Protein AF-A0A945G304-F1 (afdb_monomer_lite)

Foldseek 3Di:
DDKDKDWDWDDPDPFKIKIKIKIKQADPDDQFPDDDPDGPRDSIDIDIDIDMGGHD

Sequence (56 aa):
MKIQDLLLKYNVVRNTDLWIKLSETIYDDRDVIKSGWDEIEGNKLTELKIQLRYKF

Secondary structure (DSSP, 8-state):
-EEEEEEEEEEEETTEEEEEEEEEEE-SS-S-S--SS-----SEEEEEEEEEEE--

Radius of gyration: 16.12 Å; chains: 1; bounding box: 40×15×42 Å

pLDDT: mean 72.09, std 17.74, range [37.88, 93.06]

Structure (mmCIF, N/CA/C/O backbone):
data_AF-A0A945G304-F1
#
_entry.id   AF-A0A945G304-F1
#
loop_
_atom_site.group_PDB
_atom_site.id
_atom_site.type_symbol
_atom_site.label_atom_id
_atom_site.label_alt_id
_atom_site.label_comp_id
_atom_site.label_asym_id
_atom_site.label_entity_id
_atom_site.label_seq_id
_atom_site.pdbx_PDB_ins_code
_atom_site.Cartn_x
_atom_site.Cartn_y
_atom_site.Cartn_z
_atom_site.occupancy
_atom_site.B_iso_or_equiv
_atom_site.auth_seq_id
_atom_site.auth_comp_id
_atom_site.auth_asym_id
_atom_site.auth_atom_id
_atom_site.pdbx_PDB_model_num
ATOM 1 N N . MET A 1 1 ? 6.378 -1.860 -24.016 1.00 56.97 1 MET A N 1
ATOM 2 C CA . MET A 1 1 ? 6.472 -1.593 -22.561 1.00 56.97 1 MET A CA 1
ATOM 3 C C . MET A 1 1 ? 5.120 -1.888 -21.941 1.00 56.97 1 MET A C 1
ATOM 5 O O . MET A 1 1 ? 4.166 -1.180 -22.246 1.00 56.97 1 MET A O 1
ATOM 9 N N . LYS A 1 2 ? 5.008 -2.959 -21.150 1.00 62.03 2 LYS A N 1
ATOM 10 C CA . LYS A 1 2 ? 3.750 -3.331 -20.496 1.00 62.03 2 LYS A CA 1
ATOM 11 C C . LYS A 1 2 ? 3.957 -3.259 -18.990 1.00 62.03 2 LYS A C 1
ATOM 13 O O . LYS A 1 2 ? 4.801 -3.961 -18.443 1.00 62.03 2 LYS A O 1
ATOM 18 N N . ILE A 1 3 ? 3.216 -2.357 -18.357 1.00 66.25 3 ILE A N 1
ATOM 19 C CA . ILE A 1 3 ? 3.240 -2.153 -16.910 1.00 66.25 3 ILE A CA 1
ATOM 20 C C . ILE A 1 3 ? 2.016 -2.876 -16.360 1.00 66.25 3 ILE A C 1
ATOM 22 O O . ILE A 1 3 ? 0.893 -2.607 -16.792 1.00 66.25 3 ILE A O 1
ATOM 26 N N . GLN A 1 4 ? 2.239 -3.836 -15.470 1.00 74.50 4 GLN A N 1
ATOM 27 C CA . GLN A 1 4 ? 1.179 -4.535 -14.758 1.00 74.50 4 GLN A CA 1
ATOM 28 C C . GLN A 1 4 ? 1.242 -4.137 -13.290 1.00 74.50 4 GLN A C 1
ATOM 30 O O . GLN A 1 4 ? 2.217 -4.411 -12.595 1.00 74.50 4 GLN A O 1
ATOM 35 N N . ASP A 1 5 ? 0.190 -3.478 -12.819 1.00 80.94 5 ASP A N 1
ATOM 36 C CA . ASP A 1 5 ? 0.033 -3.124 -11.416 1.00 80.94 5 ASP A CA 1
ATOM 37 C C . ASP A 1 5 ? -1.013 -4.040 -10.780 1.00 80.94 5 ASP A C 1
ATOM 39 O O . ASP A 1 5 ? -2.194 -3.991 -11.123 1.00 80.94 5 ASP A O 1
ATOM 43 N N . LEU A 1 6 ? -0.589 -4.848 -9.814 1.00 85.44 6 LEU A N 1
ATOM 44 C CA . LEU A 1 6 ? -1.467 -5.632 -8.961 1.00 85.44 6 LEU A CA 1
ATOM 45 C C . LEU A 1 6 ? -1.543 -4.971 -7.584 1.00 85.44 6 LEU A C 1
ATOM 47 O O . LEU A 1 6 ? -0.567 -4.933 -6.839 1.00 85.44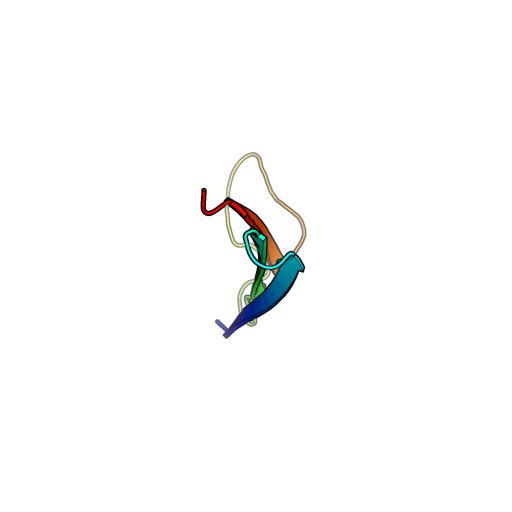 6 LEU A O 1
ATOM 51 N N . LEU A 1 7 ? -2.718 -4.453 -7.232 1.00 88.88 7 LEU A N 1
ATOM 52 C CA . LEU A 1 7 ? -2.993 -3.924 -5.899 1.00 88.88 7 LEU A CA 1
ATOM 53 C C . LEU A 1 7 ? -3.855 -4.920 -5.123 1.00 88.88 7 LEU A C 1
ATOM 55 O O . LEU A 1 7 ? -5.028 -5.118 -5.433 1.00 88.88 7 LEU A O 1
ATOM 59 N N . LEU A 1 8 ? -3.287 -5.497 -4.074 1.00 88.75 8 LEU A N 1
ATOM 60 C CA . LEU A 1 8 ? -4.007 -6.255 -3.069 1.00 88.75 8 LEU A CA 1
ATOM 61 C C . LEU A 1 8 ? -4.364 -5.329 -1.907 1.00 88.75 8 LEU A C 1
ATOM 63 O O . LEU A 1 8 ? -3.490 -4.737 -1.276 1.00 88.75 8 LEU A O 1
ATOM 67 N N . LYS A 1 9 ? -5.651 -5.221 -1.591 1.00 90.44 9 LYS A N 1
ATOM 68 C CA . LYS A 1 9 ? -6.118 -4.534 -0.388 1.00 90.44 9 LYS A CA 1
ATOM 69 C C . LYS A 1 9 ? -6.804 -5.542 0.520 1.00 90.44 9 LYS A C 1
ATOM 71 O O . LYS A 1 9 ? -7.796 -6.150 0.132 1.00 90.44 9 LYS A O 1
ATOM 76 N N . TYR A 1 10 ? -6.304 -5.673 1.740 1.00 89.06 10 TYR A N 1
ATOM 77 C CA . TYR A 1 10 ? -6.846 -6.554 2.760 1.00 89.06 10 TYR A CA 1
ATOM 78 C C . TYR A 1 10 ? -7.219 -5.756 4.010 1.00 89.06 10 TYR A C 1
ATOM 80 O O . TYR A 1 10 ? -6.462 -4.902 4.461 1.00 89.06 10 TYR A O 1
ATOM 88 N N . ASN A 1 11 ? -8.395 -6.014 4.579 1.00 89.75 11 ASN A N 1
ATOM 89 C CA . ASN A 1 11 ? -8.808 -5.399 5.841 1.00 89.75 11 ASN A CA 1
ATOM 90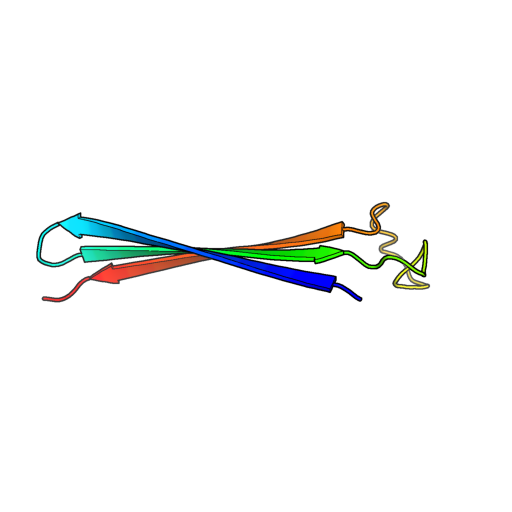 C C . ASN A 1 11 ? -8.501 -6.404 6.948 1.00 89.75 11 ASN A C 1
ATOM 92 O O . ASN A 1 11 ? -9.173 -7.426 7.047 1.00 89.75 11 ASN A O 1
ATOM 96 N N . VAL A 1 12 ? -7.455 -6.140 7.732 1.00 84.94 12 VAL A N 1
ATOM 97 C CA . VAL A 1 12 ? -7.013 -7.064 8.788 1.00 84.94 12 VAL A CA 1
ATOM 98 C C . VAL A 1 12 ? -7.959 -6.970 9.984 1.00 84.94 12 VAL A C 1
ATOM 100 O O . VAL A 1 12 ? -8.418 -7.985 10.495 1.00 84.94 12 VAL A O 1
ATOM 103 N N . VAL A 1 13 ? -8.295 -5.747 10.400 1.00 86.81 13 VAL A N 1
ATOM 104 C CA . VAL A 1 13 ? -9.287 -5.465 11.448 1.00 86.81 13 VAL A CA 1
ATOM 105 C C . VAL A 1 13 ? -10.107 -4.230 11.073 1.00 86.81 13 VAL A C 1
ATOM 107 O O . VAL A 1 13 ? -9.747 -3.500 10.151 1.00 86.81 13 VAL A O 1
ATOM 110 N N . ARG A 1 14 ? -11.193 -3.952 11.811 1.00 84.06 14 ARG A N 1
ATOM 111 C CA . ARG A 1 14 ? -12.091 -2.792 11.594 1.00 84.06 14 ARG A CA 1
ATOM 112 C C . ARG A 1 14 ? -11.358 -1.443 11.476 1.00 84.06 14 ARG A C 1
ATOM 114 O O . ARG A 1 14 ? -11.859 -0.527 10.833 1.00 84.06 14 ARG A O 1
ATOM 121 N N . ASN A 1 15 ? -10.172 -1.358 12.071 1.00 86.94 15 ASN A N 1
ATOM 122 C CA . ASN A 1 15 ? -9.334 -0.170 12.189 1.00 86.94 15 ASN A CA 1
ATOM 123 C C . ASN A 1 15 ? -7.999 -0.304 11.440 1.00 86.94 15 ASN A C 1
ATOM 125 O O . ASN A 1 15 ? -7.111 0.525 11.619 1.00 86.94 15 ASN A O 1
ATOM 129 N N . THR A 1 16 ? -7.785 -1.358 10.650 1.00 90.19 16 THR A N 1
ATOM 130 C CA . THR A 1 16 ? -6.492 -1.588 9.993 1.00 90.19 16 THR A CA 1
ATOM 131 C C . THR A 1 16 ? -6.667 -2.121 8.583 1.00 90.19 16 THR A C 1
ATOM 133 O O . THR A 1 16 ? -7.124 -3.246 8.370 1.00 90.19 16 THR A O 1
ATOM 136 N N . ASP A 1 17 ? -6.229 -1.317 7.621 1.00 92.00 17 ASP A N 1
ATOM 137 C CA . ASP A 1 17 ? -6.106 -1.699 6.226 1.00 92.00 17 ASP A CA 1
ATOM 138 C C . ASP A 1 17 ? -4.642 -2.081 5.922 1.00 92.00 17 ASP A C 1
ATOM 140 O O . ASP A 1 17 ? -3.716 -1.330 6.231 1.00 92.00 17 ASP A O 1
ATOM 144 N N . LEU A 1 18 ? -4.427 -3.211 5.254 1.00 91.56 18 LEU A N 1
ATOM 145 C CA . LEU A 1 18 ? -3.146 -3.639 4.692 1.00 91.56 18 LEU A CA 1
ATOM 146 C C . LEU A 1 18 ? -3.222 -3.582 3.165 1.00 91.56 18 LEU A C 1
ATOM 148 O O . LEU A 1 18 ? -4.127 -4.145 2.554 1.00 91.56 18 LEU A O 1
ATOM 152 N N . TRP A 1 19 ? -2.308 -2.851 2.544 1.00 93.06 19 TRP A N 1
ATOM 153 C CA . TRP A 1 19 ? -2.254 -2.653 1.102 1.00 93.06 19 TRP A CA 1
ATOM 154 C C . TRP A 1 19 ? -0.914 -3.187 0.614 1.00 93.06 19 TRP A C 1
ATOM 156 O O . TRP A 1 19 ? 0.141 -2.793 1.101 1.00 93.06 19 TRP A O 1
ATOM 166 N N . ILE A 1 20 ? -0.952 -4.092 -0.348 1.00 91.25 20 ILE A N 1
ATOM 167 C CA . ILE A 1 20 ? 0.222 -4.680 -0.977 1.00 91.25 20 ILE A CA 1
ATOM 168 C C . ILE A 1 20 ? 0.104 -4.364 -2.458 1.00 91.25 20 ILE A C 1
ATOM 170 O O . ILE A 1 20 ? -0.825 -4.812 -3.118 1.00 91.25 20 ILE A O 1
ATOM 174 N N . LYS A 1 21 ? 1.020 -3.560 -2.983 1.00 89.69 21 LYS A N 1
ATOM 175 C CA . LYS A 1 21 ? 1.105 -3.246 -4.402 1.00 89.69 21 LYS A CA 1
ATOM 176 C C . LYS A 1 21 ? 2.324 -3.941 -4.993 1.00 89.69 21 LYS A C 1
ATOM 178 O O . LYS A 1 21 ? 3.441 -3.722 -4.540 1.00 89.69 21 LYS A O 1
ATOM 183 N N . LEU A 1 22 ? 2.091 -4.756 -6.005 1.00 84.38 22 LEU A N 1
ATOM 184 C CA . LEU A 1 22 ? 3.095 -5.387 -6.847 1.00 84.38 22 LEU A CA 1
ATOM 185 C C . LEU A 1 22 ? 3.037 -4.687 -8.202 1.00 84.38 22 LEU A C 1
ATOM 187 O O . LEU A 1 22 ? 2.028 -4.766 -8.896 1.00 84.38 22 LEU A O 1
ATOM 191 N N . SER A 1 23 ? 4.086 -3.957 -8.550 1.00 80.19 23 SER A N 1
ATOM 192 C CA . SER A 1 23 ? 4.222 -3.305 -9.849 1.00 80.19 23 SER A CA 1
ATOM 193 C C . SER A 1 23 ? 5.291 -4.055 -10.629 1.00 80.19 23 SER A C 1
ATOM 195 O O . SER A 1 23 ? 6.460 -4.048 -10.259 1.00 80.19 23 SER A O 1
ATOM 197 N N . GLU A 1 24 ? 4.887 -4.732 -11.692 1.00 74.25 24 GLU A N 1
ATOM 198 C CA . GLU A 1 24 ? 5.787 -5.466 -12.569 1.00 74.25 24 GLU A CA 1
ATOM 199 C C . GLU A 1 24 ? 5.888 -4.733 -13.904 1.00 74.25 24 GLU A C 1
ATOM 201 O O . GLU A 1 24 ? 4.895 -4.534 -14.6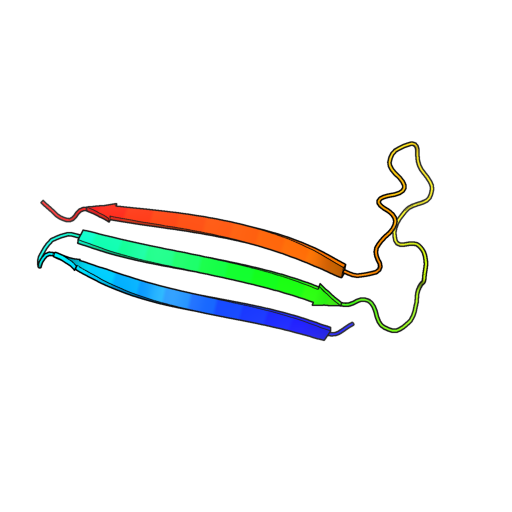09 1.00 74.25 24 GLU A O 1
ATOM 206 N N . THR A 1 25 ? 7.098 -4.306 -14.251 1.00 68.62 25 THR A N 1
ATOM 207 C CA . THR A 1 25 ? 7.373 -3.668 -15.537 1.00 68.62 25 THR A CA 1
ATOM 208 C C . THR A 1 25 ? 8.113 -4.654 -16.424 1.00 68.62 25 THR A C 1
ATOM 210 O O . THR A 1 25 ? 9.273 -4.976 -16.164 1.00 68.62 25 THR A O 1
ATOM 213 N N . ILE A 1 26 ? 7.427 -5.122 -17.471 1.00 63.03 26 ILE A N 1
ATOM 214 C CA . ILE A 1 26 ? 7.982 -6.028 -18.478 1.00 63.03 26 ILE A CA 1
ATOM 215 C C . ILE A 1 26 ? 8.385 -5.194 -19.697 1.00 63.03 26 ILE A C 1
ATOM 217 O O . ILE A 1 26 ? 7.553 -4.553 -20.364 1.00 63.03 26 ILE A O 1
ATOM 221 N N . TYR A 1 27 ? 9.683 -5.190 -19.983 1.00 60.53 27 TYR A N 1
ATOM 222 C CA . TYR A 1 27 ? 10.253 -4.555 -21.162 1.00 60.53 27 TYR A CA 1
ATOM 223 C C . TYR A 1 27 ? 10.377 -5.596 -22.277 1.00 60.53 27 TYR A C 1
ATOM 225 O O . TYR A 1 27 ? 11.313 -6.379 -22.317 1.00 60.53 27 TYR A O 1
ATOM 233 N N . ASP A 1 28 ? 9.385 -5.605 -23.165 1.00 51.78 28 ASP A N 1
ATOM 234 C CA . ASP A 1 28 ? 9.245 -6.589 -24.253 1.00 51.78 28 ASP A CA 1
ATOM 235 C C . ASP A 1 28 ? 10.291 -6.436 -25.379 1.00 51.78 28 ASP A C 1
ATOM 237 O O . ASP A 1 28 ? 10.488 -7.360 -26.153 1.00 51.78 28 ASP A O 1
ATOM 241 N N . ASP A 1 29 ? 10.977 -5.288 -25.474 1.00 48.12 29 ASP A N 1
ATOM 242 C CA . ASP A 1 29 ? 11.716 -4.907 -26.694 1.00 48.12 29 ASP A CA 1
ATOM 243 C C . ASP A 1 29 ? 13.184 -4.497 -26.465 1.00 48.12 29 ASP A C 1
ATOM 245 O O . ASP A 1 29 ? 13.854 -4.042 -27.388 1.00 48.12 29 ASP A O 1
ATOM 249 N N . ARG A 1 30 ? 13.718 -4.620 -25.240 1.00 47.78 30 ARG A N 1
ATOM 250 C CA . ARG A 1 30 ? 15.145 -4.370 -24.963 1.00 47.78 30 ARG A CA 1
ATOM 251 C C . ARG A 1 30 ? 15.647 -5.280 -23.851 1.00 47.78 30 ARG A C 1
ATOM 253 O O . ARG A 1 30 ? 15.218 -5.151 -22.709 1.00 47.78 30 ARG A O 1
ATOM 260 N N . ASP A 1 31 ? 16.591 -6.140 -24.216 1.00 52.69 31 ASP A N 1
ATOM 261 C CA . ASP A 1 31 ? 17.278 -7.108 -23.353 1.00 52.69 31 ASP A CA 1
ATOM 262 C C . ASP A 1 31 ? 18.162 -6.443 -22.274 1.00 52.69 31 ASP A C 1
ATOM 264 O O . ASP A 1 31 ? 18.575 -7.087 -21.321 1.00 52.69 31 ASP A O 1
ATOM 268 N N . VAL A 1 32 ? 18.409 -5.127 -22.359 1.00 48.03 32 VAL A N 1
ATOM 269 C CA . VAL A 1 32 ? 19.247 -4.393 -21.398 1.00 48.03 32 VAL A CA 1
ATOM 270 C C . VAL A 1 32 ? 18.675 -2.990 -21.163 1.00 48.03 32 VAL A C 1
ATOM 272 O O . VAL A 1 32 ? 18.580 -2.177 -22.085 1.00 48.03 32 VAL A O 1
ATOM 275 N N . ILE A 1 33 ? 18.268 -2.687 -19.924 1.00 54.47 33 ILE A N 1
ATOM 276 C CA . ILE A 1 33 ? 17.678 -1.384 -19.545 1.00 54.47 33 ILE A CA 1
ATOM 277 C C . ILE A 1 33 ? 18.745 -0.355 -19.121 1.00 54.47 33 ILE A C 1
ATOM 279 O O . ILE A 1 33 ? 18.456 0.842 -19.097 1.00 54.47 33 ILE A O 1
ATOM 283 N N . LYS A 1 34 ? 19.993 -0.757 -18.839 1.00 37.88 34 LYS A N 1
ATOM 284 C CA . LYS A 1 34 ? 21.070 0.171 -18.446 1.00 37.88 34 LYS A CA 1
ATOM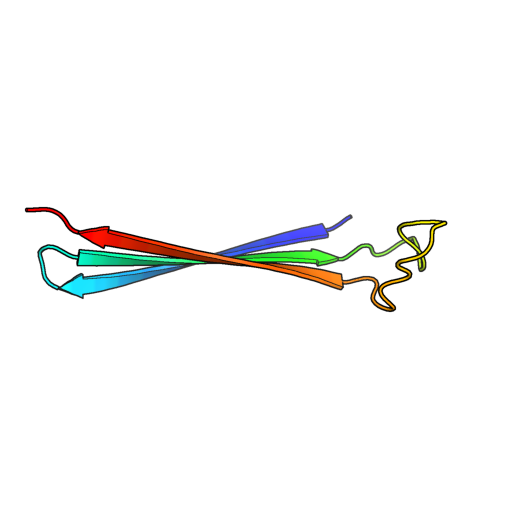 285 C C . LYS A 1 34 ? 22.458 -0.306 -18.880 1.00 37.88 34 LYS A C 1
ATOM 287 O O . LYS A 1 34 ? 22.846 -1.412 -18.545 1.00 37.88 34 LYS A O 1
ATOM 292 N N . SER A 1 35 ? 23.243 0.574 -19.508 1.00 42.88 35 SER A N 1
ATOM 293 C CA . SER A 1 35 ? 24.711 0.468 -19.509 1.00 42.88 35 SER A CA 1
ATOM 294 C C . SER A 1 35 ? 25.253 1.138 -18.242 1.00 42.88 35 SER A C 1
ATOM 296 O O . SER A 1 35 ? 25.145 2.356 -18.090 1.00 42.88 35 SER A O 1
ATOM 298 N N . GLY A 1 36 ? 25.794 0.341 -17.320 1.00 59.16 36 GLY A N 1
ATOM 299 C CA . GLY A 1 36 ? 26.381 0.765 -16.044 1.00 59.16 36 GLY A CA 1
ATOM 300 C C . GLY A 1 36 ? 26.747 -0.442 -15.165 1.00 59.16 36 GLY A C 1
ATOM 301 O O . GLY A 1 36 ? 26.552 -1.575 -15.573 1.00 59.16 36 GLY A O 1
ATOM 302 N N . TRP A 1 37 ? 27.252 -0.206 -13.951 1.00 40.59 37 TRP A N 1
ATOM 303 C CA . TRP A 1 37 ? 27.798 -1.222 -13.022 1.00 40.59 37 TRP A CA 1
ATOM 304 C C . TRP A 1 37 ? 26.775 -2.160 -12.347 1.00 40.59 37 TRP A C 1
ATOM 306 O O . TRP A 1 37 ? 27.144 -2.936 -11.473 1.00 40.59 37 TRP A O 1
ATOM 316 N N . ASP A 1 38 ? 25.506 -2.074 -12.736 1.00 45.19 38 ASP A N 1
ATOM 317 C CA . ASP A 1 38 ? 24.380 -2.786 -12.123 1.00 45.19 38 ASP A CA 1
ATOM 318 C C . ASP A 1 38 ? 23.497 -3.325 -13.262 1.00 45.19 38 ASP A C 1
ATOM 320 O O . ASP A 1 38 ? 22.371 -2.880 -13.503 1.00 45.19 38 ASP A O 1
ATOM 324 N N . GLU A 1 39 ? 24.082 -4.212 -14.071 1.00 43.69 39 GLU A N 1
ATOM 325 C CA . GLU A 1 39 ? 23.326 -5.060 -14.992 1.00 43.69 39 GLU A CA 1
ATOM 326 C C . GLU A 1 39 ? 22.520 -6.046 -14.147 1.00 43.69 39 GLU A C 1
ATOM 328 O O . GLU A 1 39 ? 22.981 -7.116 -13.759 1.00 43.69 39 GLU A O 1
ATOM 333 N N . ILE A 1 40 ? 21.299 -5.648 -13.804 1.00 51.00 40 ILE A N 1
ATOM 334 C CA . ILE A 1 40 ? 20.304 -6.582 -13.300 1.00 51.00 40 ILE A CA 1
ATOM 335 C C . ILE A 1 40 ? 19.859 -7.401 -14.516 1.00 51.00 40 ILE A C 1
ATOM 337 O O . ILE A 1 40 ? 19.071 -6.918 -15.330 1.00 51.00 40 ILE A O 1
ATOM 341 N N . GLU A 1 41 ? 20.406 -8.611 -14.665 1.00 44.66 41 GLU A N 1
ATOM 342 C CA . GLU A 1 41 ? 19.938 -9.612 -15.630 1.00 44.66 41 GLU A CA 1
ATOM 343 C C . GLU A 1 41 ? 18.449 -9.882 -15.380 1.00 44.66 41 GLU A C 1
ATOM 345 O O . GLU A 1 41 ? 18.053 -10.557 -14.428 1.00 44.66 41 GLU A O 1
ATOM 350 N N . GLY A 1 42 ? 17.600 -9.291 -16.214 1.00 50.12 42 GLY A N 1
ATOM 351 C CA . GLY A 1 42 ? 16.162 -9.446 -16.104 1.00 50.12 42 GLY A CA 1
ATOM 352 C C . GLY A 1 42 ? 15.423 -8.287 -16.744 1.00 50.12 42 GLY A C 1
ATOM 353 O O . GLY A 1 42 ? 15.302 -7.204 -16.179 1.00 50.12 42 GLY A O 1
ATOM 354 N N . ASN A 1 43 ? 14.794 -8.555 -17.882 1.00 54.47 43 ASN A N 1
ATOM 355 C CA . ASN A 1 43 ? 13.806 -7.702 -18.554 1.00 54.47 43 ASN A CA 1
ATOM 356 C C . ASN A 1 43 ? 12.542 -7.375 -17.712 1.00 54.47 43 ASN A C 1
ATOM 358 O O . ASN A 1 43 ? 11.564 -6.824 -18.230 1.00 54.47 43 ASN A O 1
ATOM 362 N N . LYS A 1 44 ? 12.543 -7.735 -16.424 1.00 59.59 44 LYS A N 1
ATOM 363 C CA . LYS A 1 44 ? 11.412 -7.722 -15.503 1.00 59.59 44 LYS A CA 1
ATOM 364 C C . LYS A 1 44 ? 11.793 -6.990 -14.219 1.00 59.59 44 LYS A C 1
ATOM 366 O O . LYS A 1 44 ? 12.354 -7.565 -13.288 1.00 59.59 44 LYS A O 1
ATOM 371 N N . LEU A 1 45 ? 11.437 -5.710 -14.151 1.00 70.12 45 LEU A N 1
ATOM 372 C CA . LEU A 1 45 ? 11.562 -4.925 -12.926 1.00 70.12 45 LEU A CA 1
ATOM 373 C C . LEU A 1 45 ? 10.329 -5.185 -12.055 1.00 70.12 45 LEU A C 1
ATOM 375 O O . LEU A 1 45 ? 9.221 -4.795 -12.421 1.00 70.12 45 LEU A O 1
ATOM 379 N N . THR A 1 46 ? 10.520 -5.854 -10.918 1.00 71.38 46 THR A N 1
ATOM 380 C CA . THR A 1 46 ? 9.443 -6.127 -9.955 1.00 71.38 46 THR A CA 1
ATOM 381 C C . THR A 1 46 ? 9.596 -5.210 -8.747 1.00 71.38 46 THR A C 1
ATOM 383 O O . THR A 1 46 ? 10.548 -5.333 -7.982 1.00 71.38 46 THR A O 1
ATOM 386 N N . GLU A 1 47 ? 8.654 -4.293 -8.557 1.00 80.31 47 GLU A N 1
ATOM 387 C CA . GLU A 1 47 ? 8.562 -3.433 -7.381 1.00 80.31 47 GLU A CA 1
ATOM 388 C C . GLU A 1 47 ? 7.469 -3.945 -6.434 1.00 80.31 47 GLU A C 1
ATOM 390 O O . GLU A 1 47 ? 6.299 -4.051 -6.805 1.00 80.31 47 GLU A O 1
ATOM 395 N N . LEU A 1 48 ? 7.833 -4.208 -5.178 1.00 83.94 48 LEU A N 1
ATOM 396 C CA . LEU A 1 48 ? 6.899 -4.555 -4.108 1.00 83.94 48 LEU A CA 1
ATOM 397 C C . LEU A 1 48 ? 6.767 -3.375 -3.138 1.00 83.94 48 LEU A C 1
ATOM 399 O O . LEU A 1 48 ? 7.745 -2.939 -2.534 1.00 83.94 48 LEU A O 1
ATOM 403 N N . LYS A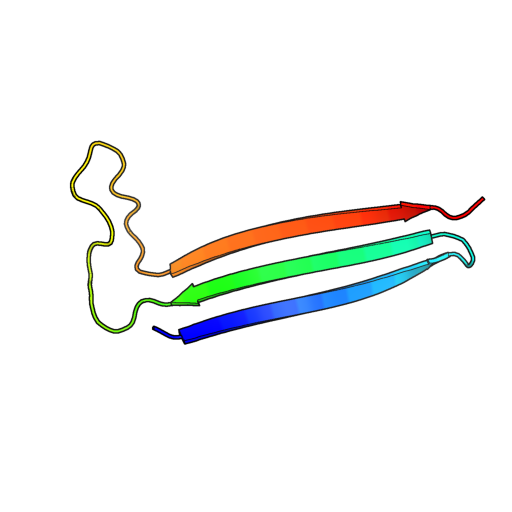 1 49 ? 5.544 -2.876 -2.947 1.00 90.19 49 LYS A N 1
ATOM 404 C CA . LYS A 1 49 ? 5.206 -1.841 -1.963 1.00 90.19 49 LYS A CA 1
ATOM 405 C C . LYS A 1 49 ? 4.191 -2.383 -0.974 1.00 90.19 49 LYS A C 1
ATOM 407 O O . LYS A 1 49 ? 3.118 -2.832 -1.358 1.00 90.19 49 LYS A O 1
ATOM 412 N N . ILE A 1 50 ? 4.510 -2.291 0.309 1.00 90.81 50 ILE A N 1
ATOM 413 C CA . ILE A 1 50 ? 3.627 -2.710 1.398 1.00 90.81 50 ILE A CA 1
A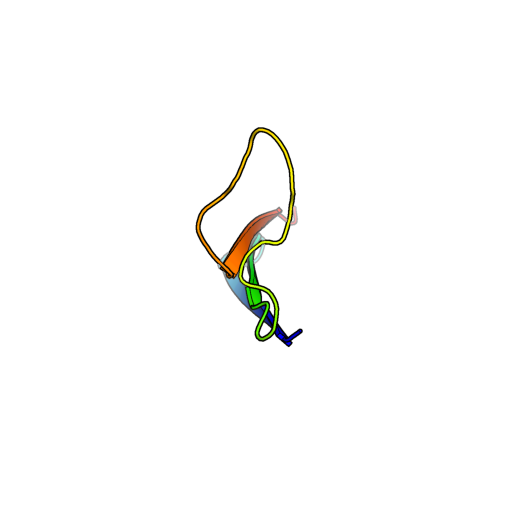TOM 414 C C . ILE A 1 50 ? 3.278 -1.464 2.210 1.00 90.81 50 ILE A C 1
ATOM 416 O O . ILE A 1 50 ? 4.164 -0.721 2.625 1.00 90.81 50 ILE A O 1
ATOM 420 N N . GLN A 1 51 ? 1.988 -1.213 2.419 1.00 91.12 51 GLN A N 1
ATOM 421 C CA . GLN A 1 51 ? 1.483 -0.120 3.243 1.00 91.12 51 GLN A CA 1
ATOM 422 C C . GLN A 1 51 ? 0.513 -0.667 4.284 1.00 91.12 51 GLN A C 1
ATOM 424 O O . GLN A 1 51 ? -0.471 -1.323 3.955 1.00 91.12 51 GLN A O 1
ATOM 429 N N . LEU A 1 52 ? 0.766 -0.350 5.549 1.00 90.81 52 LEU A N 1
ATOM 430 C CA . LEU A 1 52 ? -0.148 -0.618 6.650 1.00 90.81 52 LEU A CA 1
ATOM 431 C C . LEU A 1 52 ? -0.772 0.708 7.084 1.00 90.81 52 LEU A C 1
ATOM 433 O O . LEU A 1 52 ? -0.061 1.666 7.384 1.00 90.81 52 LEU A O 1
ATOM 437 N N . ARG A 1 53 ? -2.100 0.775 7.118 1.00 89.50 53 ARG A N 1
ATOM 438 C CA . ARG A 1 53 ? -2.845 1.940 7.590 1.00 89.50 53 ARG A CA 1
ATOM 439 C C . ARG A 1 53 ? -3.658 1.550 8.809 1.00 89.50 53 ARG A C 1
ATOM 441 O O . ARG A 1 53 ? -4.603 0.778 8.699 1.00 89.50 53 ARG A O 1
ATOM 448 N N . TYR A 1 54 ? -3.317 2.142 9.944 1.00 88.12 54 TYR A N 1
ATOM 449 C CA . TYR A 1 54 ? -4.088 2.048 11.176 1.00 88.12 54 TYR A CA 1
ATOM 450 C C . TYR A 1 54 ? -4.942 3.311 11.346 1.00 88.12 54 TYR A C 1
ATOM 452 O O . TYR A 1 54 ? -4.441 4.422 11.176 1.00 88.12 54 TYR A O 1
ATOM 460 N N . LYS A 1 55 ? -6.228 3.151 11.652 1.00 84.81 55 LYS A N 1
ATOM 461 C CA . LYS A 1 55 ? -7.176 4.233 11.938 1.00 84.81 55 LYS A CA 1
ATOM 462 C C . LYS A 1 55 ? -7.607 4.127 13.401 1.00 84.81 55 LYS A C 1
ATOM 464 O O . LYS A 1 55 ? -8.356 3.211 13.735 1.00 84.81 55 LYS A O 1
ATOM 469 N N . PHE A 1 56 ? -7.096 5.028 14.239 1.00 79.44 56 PHE A N 1
ATOM 470 C CA . PHE A 1 56 ? -7.530 5.194 15.631 1.00 79.44 56 PHE A CA 1
ATOM 471 C C . PHE A 1 56 ? -8.952 5.758 15.701 1.00 79.44 56 PHE A C 1
ATOM 473 O O . PHE A 1 56 ? -9.289 6.587 14.823 1.00 79.44 56 PHE A O 1
#